Protein AF-A0A9W9BRP2-F1 (afdb_monomer_lite)

Foldseek 3Di:
DPPQFWWKKKKFFPVLDDDDPVVVCVLCVVAVAKDWDQDPSVGRTMIIGTHHVVSLVVCCVVCPNGIDMDTDDGDDD

Organism: NCBI:txid1435070

Radius of gyration: 12.38 Å; chains: 1; bounding box: 28×31×30 Å

pLDDT: mean 73.24, std 10.66, range [39.84, 86.12]

Sequence (77 aa):
MAPYFQKLIQVRTSDGNPMNDRTIRELVEGNSDYAFLPSPLIFPPMYMLKGSEELATKLREKLGGSATVEVLQDIDE

Secondary structure (DSSP, 8-state):
-----EEEEEEEESSSSPPPHHHHHHHHTT-S-EEEE---TTS--EEEEEE-HHHHHHHHHHHGGGEEEEEEEEE--

Structure (mmCIF, N/CA/C/O backbone):
data_AF-A0A9W9BRP2-F1
#
_entry.id   AF-A0A9W9BRP2-F1
#
loop_
_atom_site.group_PDB
_atom_site.id
_atom_site.type_symbol
_atom_site.label_atom_id
_atom_site.label_alt_id
_atom_site.label_comp_id
_atom_site.label_asym_id
_atom_site.label_entity_id
_atom_site.label_seq_id
_atom_site.pdbx_PDB_ins_code
_atom_site.Cartn_x
_atom_site.Cartn_y
_atom_site.Cartn_z
_atom_site.occupancy
_atom_site.B_iso_or_equiv
_atom_site.auth_seq_id
_atom_site.auth_comp_id
_atom_site.auth_asym_id
_atom_site.auth_atom_id
_atom_site.pdbx_PDB_model_num
ATOM 1 N N . MET A 1 1 ? -12.526 20.352 -17.414 1.00 39.84 1 MET A N 1
ATOM 2 C CA . MET A 1 1 ? -12.139 18.985 -17.013 1.00 39.84 1 MET A CA 1
ATOM 3 C C . MET A 1 1 ? -10.898 19.122 -16.159 1.00 39.84 1 MET A C 1
ATOM 5 O O . MET A 1 1 ? -9.918 19.652 -16.662 1.00 39.84 1 MET A O 1
ATOM 9 N N . ALA A 1 2 ? -10.971 18.794 -14.868 1.00 45.31 2 ALA A N 1
ATOM 10 C CA . ALA A 1 2 ? -9.762 18.720 -14.052 1.00 45.31 2 ALA A CA 1
ATOM 11 C C . ALA A 1 2 ? -8.906 17.558 -14.588 1.00 45.31 2 ALA A C 1
ATOM 13 O O . ALA A 1 2 ? -9.496 16.531 -14.938 1.00 45.31 2 ALA A O 1
ATOM 14 N N . PRO A 1 3 ? -7.576 17.700 -14.700 1.00 50.44 3 PRO A N 1
ATOM 15 C CA . PRO A 1 3 ? -6.725 16.566 -15.022 1.00 50.44 3 PRO A CA 1
ATOM 16 C C . PRO A 1 3 ? -6.960 15.501 -13.953 1.00 50.44 3 PRO A C 1
ATOM 18 O O . PRO A 1 3 ? -6.920 15.799 -12.756 1.00 50.44 3 PRO A O 1
ATOM 21 N N . TYR A 1 4 ? -7.251 14.272 -14.370 1.00 55.12 4 TYR A N 1
ATOM 22 C CA . TYR A 1 4 ? -7.160 13.135 -13.468 1.00 55.12 4 TYR A CA 1
ATOM 23 C C . TYR A 1 4 ? -5.669 12.926 -13.207 1.00 55.12 4 TYR A C 1
ATOM 25 O O . TYR A 1 4 ? -5.027 12.166 -13.920 1.00 55.12 4 TYR A O 1
ATOM 33 N N . PHE A 1 5 ? -5.108 13.661 -12.244 1.00 60.88 5 PHE A N 1
ATOM 34 C CA . PHE A 1 5 ? -3.735 13.453 -11.799 1.00 60.88 5 PHE A CA 1
ATOM 35 C C . PHE A 1 5 ? -3.652 12.038 -11.232 1.00 60.88 5 PHE A C 1
ATOM 37 O O . PHE A 1 5 ? -4.104 11.762 -10.115 1.00 60.88 5 PHE A O 1
ATOM 44 N N . GLN A 1 6 ? -3.150 11.117 -12.049 1.00 70.62 6 GLN A N 1
ATOM 45 C CA . GLN A 1 6 ? -2.798 9.789 -11.591 1.00 70.62 6 GLN A CA 1
ATOM 46 C C . GLN A 1 6 ? -1.552 9.946 -10.732 1.00 70.62 6 GLN A C 1
ATOM 48 O O . GLN A 1 6 ? -0.639 10.675 -11.083 1.00 70.62 6 GLN A O 1
ATOM 53 N N . LYS A 1 7 ? -1.505 9.291 -9.583 1.00 79.12 7 LYS A N 1
ATOM 54 C CA . LYS A 1 7 ? -0.359 9.288 -8.682 1.00 79.12 7 LYS A CA 1
ATOM 55 C C . LYS A 1 7 ? 0.213 7.892 -8.609 1.00 79.12 7 LYS A C 1
ATOM 57 O O . LYS A 1 7 ? -0.523 6.902 -8.619 1.00 79.12 7 LYS A O 1
ATOM 62 N N . LEU A 1 8 ? 1.531 7.815 -8.493 1.00 83.94 8 LEU A N 1
ATOM 63 C CA . LEU A 1 8 ? 2.199 6.563 -8.192 1.00 83.94 8 LEU A CA 1
ATOM 64 C C . LEU A 1 8 ? 2.140 6.330 -6.683 1.00 83.94 8 LEU A 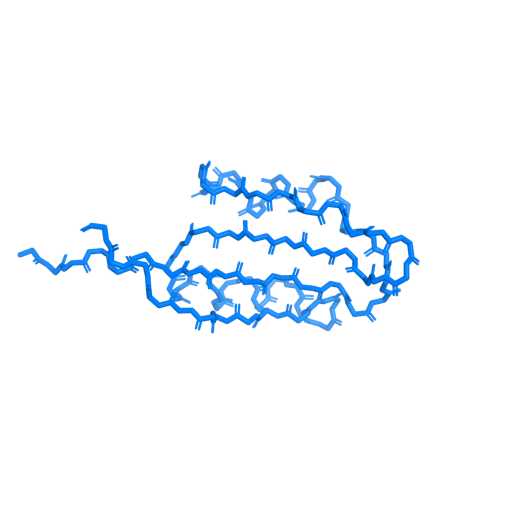C 1
ATOM 66 O O . LEU A 1 8 ? 2.683 7.108 -5.897 1.00 83.94 8 LEU A O 1
ATOM 70 N N . ILE A 1 9 ? 1.475 5.254 -6.287 1.00 84.94 9 ILE A N 1
ATOM 71 C CA . ILE A 1 9 ? 1.289 4.851 -4.899 1.00 84.94 9 ILE A CA 1
ATOM 72 C C . ILE A 1 9 ? 2.153 3.623 -4.648 1.00 84.94 9 ILE A C 1
ATOM 74 O O . ILE A 1 9 ? 2.029 2.605 -5.324 1.00 84.94 9 ILE A O 1
ATOM 78 N N . GLN A 1 10 ? 3.014 3.714 -3.647 1.00 86.00 10 GLN A N 1
ATOM 79 C CA . GLN A 1 10 ? 3.836 2.619 -3.171 1.00 86.00 10 GLN A CA 1
ATOM 80 C C . GLN A 1 10 ? 3.255 2.090 -1.863 1.00 86.00 10 GLN A C 1
ATOM 82 O O . GLN A 1 10 ? 3.099 2.832 -0.897 1.00 86.00 10 GLN A O 1
ATOM 87 N N . VAL A 1 11 ? 2.988 0.790 -1.806 1.00 85.00 11 VAL A N 1
ATOM 88 C CA . VAL A 1 11 ? 2.615 0.095 -0.57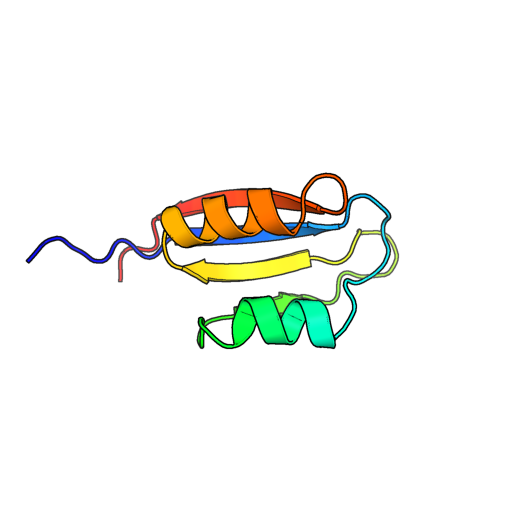4 1.00 85.00 11 VAL A CA 1
ATOM 89 C C . VAL A 1 11 ? 3.727 -0.882 -0.212 1.00 85.00 11 VAL A C 1
ATOM 91 O O . VAL A 1 11 ? 4.134 -1.707 -1.031 1.00 85.00 11 VAL A O 1
ATOM 94 N N . ARG A 1 12 ? 4.239 -0.771 1.013 1.00 84.69 12 ARG A N 1
ATOM 95 C CA . ARG A 1 12 ? 5.314 -1.608 1.554 1.00 84.69 12 ARG A CA 1
ATOM 96 C C . ARG A 1 12 ? 4.840 -2.265 2.836 1.00 84.69 12 ARG A C 1
ATOM 98 O O . ARG A 1 12 ? 4.401 -1.567 3.744 1.00 84.69 12 ARG A O 1
ATOM 105 N N . THR A 1 13 ? 4.938 -3.585 2.925 1.00 82.50 13 THR A N 1
ATOM 106 C CA . THR A 1 13 ? 4.536 -4.287 4.147 1.00 82.50 13 THR A CA 1
ATOM 107 C C . THR A 1 13 ? 5.519 -4.019 5.283 1.00 82.50 13 THR A C 1
ATOM 109 O O . THR A 1 13 ? 6.734 -3.968 5.081 1.00 82.50 13 THR A O 1
ATOM 112 N N . SER A 1 14 ? 4.983 -3.786 6.481 1.00 78.62 14 SER A N 1
ATOM 113 C CA . SER A 1 14 ? 5.782 -3.438 7.665 1.00 78.62 14 SER A CA 1
ATOM 114 C C . SER A 1 14 ? 6.465 -4.661 8.276 1.00 78.62 14 SER A C 1
ATOM 116 O O . SER A 1 14 ? 7.500 -4.546 8.923 1.00 78.62 14 SER A O 1
ATOM 118 N N . ASP A 1 15 ? 5.870 -5.834 8.080 1.00 74.00 15 ASP A N 1
ATOM 119 C CA . ASP A 1 15 ? 6.268 -7.109 8.673 1.00 74.00 15 ASP A CA 1
ATOM 120 C C . ASP A 1 15 ? 7.206 -7.931 7.775 1.00 74.00 15 ASP A C 1
ATOM 122 O O . ASP A 1 15 ? 7.642 -9.013 8.162 1.00 74.00 15 ASP A O 1
ATOM 126 N N . GLY A 1 16 ? 7.519 -7.431 6.575 1.00 70.56 16 GLY A N 1
ATOM 127 C CA . GLY A 1 16 ? 8.349 -8.131 5.596 1.00 70.56 16 GLY A CA 1
ATOM 128 C C . GLY A 1 16 ? 7.675 -9.338 4.948 1.00 70.56 16 GLY A C 1
ATOM 129 O O . GLY A 1 16 ? 8.281 -9.965 4.079 1.00 70.56 16 GLY A O 1
ATOM 130 N N . ASN A 1 17 ? 6.424 -9.638 5.303 1.00 78.38 17 ASN A N 1
ATOM 131 C CA . ASN A 1 17 ? 5.649 -10.677 4.646 1.00 78.38 17 ASN A CA 1
ATOM 132 C C . ASN A 1 17 ? 4.875 -10.076 3.472 1.00 78.38 17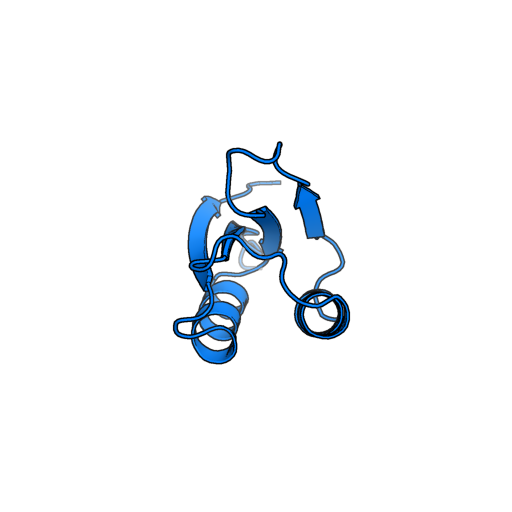 ASN A C 1
ATOM 134 O O . ASN A 1 17 ? 4.485 -8.907 3.513 1.00 78.38 17 ASN A O 1
ATOM 138 N N . PRO A 1 18 ? 4.636 -10.838 2.398 1.00 74.88 18 PRO A N 1
ATOM 139 C CA . PRO A 1 18 ? 3.754 -10.385 1.336 1.00 74.88 18 PRO A CA 1
ATOM 140 C C . PRO A 1 18 ? 2.329 -10.262 1.871 1.00 74.88 18 PRO A C 1
ATOM 142 O O . PRO A 1 18 ? 1.883 -11.066 2.694 1.00 74.88 18 PRO A O 1
ATOM 145 N N . MET A 1 19 ? 1.594 -9.264 1.380 1.00 75.81 19 MET A N 1
ATOM 146 C CA . MET A 1 19 ? 0.158 -9.204 1.632 1.00 75.81 19 MET A CA 1
ATOM 147 C C . MET A 1 19 ? -0.506 -10.449 1.059 1.00 75.81 19 MET A C 1
ATOM 149 O O . MET A 1 19 ? -0.077 -10.968 0.030 1.00 75.81 19 MET A O 1
ATOM 153 N N . ASN A 1 20 ? -1.576 -10.911 1.699 1.00 75.25 20 ASN A N 1
ATOM 154 C CA . ASN A 1 20 ? -2.323 -12.036 1.155 1.00 75.25 20 ASN A CA 1
ATOM 155 C C . ASN A 1 20 ? -2.952 -11.650 -0.207 1.00 75.25 20 ASN A C 1
ATOM 157 O O . ASN A 1 20 ? -3.393 -10.512 -0.403 1.00 75.25 20 ASN A O 1
ATOM 161 N N . ASP A 1 21 ? -3.041 -12.621 -1.117 1.00 67.00 21 ASP A N 1
ATOM 162 C CA . ASP A 1 21 ? -3.578 -12.462 -2.476 1.00 67.00 21 ASP A CA 1
ATOM 163 C C . ASP A 1 21 ? -5.001 -11.893 -2.538 1.00 67.00 21 ASP A C 1
ATOM 165 O O . ASP A 1 21 ? -5.319 -11.114 -3.433 1.00 67.00 21 ASP A O 1
ATOM 169 N N . ARG A 1 22 ? -5.875 -12.260 -1.599 1.00 74.12 22 ARG A N 1
ATOM 170 C CA . ARG A 1 22 ? -7.228 -11.704 -1.465 1.00 74.12 22 ARG A CA 1
ATOM 171 C C . ARG A 1 22 ? -7.188 -10.233 -1.070 1.00 74.12 22 ARG A C 1
ATOM 173 O O . ARG A 1 22 ? -7.916 -9.450 -1.664 1.00 74.12 22 ARG A O 1
ATOM 180 N N . THR A 1 23 ? -6.336 -9.844 -0.123 1.00 74.38 23 THR A N 1
ATOM 181 C CA . THR A 1 23 ? -6.170 -8.435 0.254 1.00 74.38 23 THR A CA 1
ATOM 182 C C . THR A 1 23 ? -5.705 -7.638 -0.954 1.00 74.38 23 THR A C 1
ATOM 184 O O . THR A 1 23 ? -6.331 -6.643 -1.284 1.00 74.38 23 THR A O 1
ATOM 187 N N . ILE A 1 24 ? -4.683 -8.111 -1.674 1.00 71.12 24 ILE A N 1
ATOM 188 C CA . ILE A 1 24 ? -4.201 -7.464 -2.901 1.00 71.12 24 ILE A CA 1
ATOM 189 C C . ILE A 1 24 ? -5.327 -7.364 -3.924 1.00 71.12 24 ILE A C 1
ATOM 191 O O . ILE A 1 24 ? -5.614 -6.275 -4.399 1.00 71.12 24 ILE A O 1
ATOM 195 N N . ARG A 1 25 ? -6.027 -8.463 -4.214 1.00 70.81 25 ARG A N 1
ATOM 196 C CA . ARG A 1 25 ? -7.151 -8.458 -5.158 1.00 70.81 25 ARG A CA 1
ATOM 197 C C . ARG A 1 25 ? -8.237 -7.469 -4.770 1.00 70.81 25 ARG A C 1
ATOM 199 O O . ARG A 1 25 ? -8.689 -6.755 -5.641 1.00 70.81 25 ARG A O 1
ATOM 206 N N . GLU A 1 26 ? -8.597 -7.355 -3.497 1.00 72.75 26 GLU A N 1
ATOM 207 C CA . GLU A 1 26 ? -9.578 -6.363 -3.044 1.00 72.75 26 GLU A CA 1
ATOM 208 C C . GLU A 1 26 ? -9.058 -4.913 -3.124 1.00 72.75 26 GLU A C 1
ATOM 210 O O . GLU A 1 26 ? -9.855 -3.983 -3.212 1.00 72.75 26 GLU A O 1
ATOM 215 N N . LEU A 1 27 ? -7.739 -4.690 -3.053 1.00 68.62 27 LEU A N 1
ATOM 216 C CA . LEU A 1 27 ? -7.127 -3.367 -3.269 1.00 68.62 27 LEU A CA 1
ATOM 217 C C . LEU A 1 27 ? -7.063 -3.020 -4.768 1.00 68.62 27 LEU A C 1
ATOM 219 O O . LEU A 1 27 ? -7.126 -1.846 -5.128 1.00 68.62 27 LEU A O 1
ATOM 223 N N . VAL A 1 28 ? -6.937 -4.040 -5.621 1.00 65.62 28 VAL A N 1
ATOM 224 C CA . VAL A 1 28 ? -6.722 -3.943 -7.075 1.00 65.62 28 VAL A CA 1
ATOM 225 C C . VAL A 1 28 ? -8.030 -4.090 -7.870 1.00 65.62 28 VAL A C 1
ATOM 227 O O . VAL A 1 28 ? -8.111 -3.630 -8.999 1.00 65.62 28 VAL A O 1
ATOM 230 N N . GLU A 1 29 ? -9.101 -4.649 -7.300 1.00 60.31 29 GLU A N 1
ATOM 231 C CA . GLU A 1 29 ? -10.400 -4.843 -7.976 1.00 60.31 29 GLU A CA 1
ATOM 232 C C . GLU A 1 29 ? -11.035 -3.523 -8.439 1.00 60.31 29 GLU A C 1
ATOM 234 O O . GLU A 1 29 ? -11.845 -3.517 -9.362 1.00 60.31 29 GLU A O 1
ATOM 239 N N . GLY A 1 30 ? -10.644 -2.398 -7.833 1.00 59.44 30 GLY A N 1
ATOM 240 C CA . GLY A 1 30 ? -11.028 -1.055 -8.272 1.00 59.44 30 GLY A CA 1
ATOM 241 C C . GLY A 1 30 ? -9.963 -0.322 -9.092 1.00 59.44 30 GLY A C 1
ATOM 242 O O . GLY A 1 30 ? -10.172 0.840 -9.429 1.00 59.44 30 GLY A O 1
ATOM 243 N N . ASN A 1 31 ? -8.815 -0.947 -9.361 1.00 64.69 31 ASN A N 1
ATOM 244 C CA . ASN A 1 31 ? -7.665 -0.291 -9.963 1.00 64.69 31 ASN A CA 1
ATOM 245 C C . ASN A 1 31 ? -6.883 -1.225 -10.901 1.00 64.69 31 ASN A C 1
ATOM 247 O O . ASN A 1 31 ? -6.056 -2.026 -10.470 1.00 64.69 31 ASN A O 1
ATOM 251 N N . SER A 1 32 ? -7.145 -1.092 -12.200 1.00 59.09 32 SER A N 1
ATOM 252 C CA . SER A 1 32 ? -6.542 -1.881 -13.280 1.00 59.09 32 SER A CA 1
ATOM 253 C C . SER A 1 32 ? -5.034 -1.686 -13.449 1.00 59.09 32 SER A C 1
ATOM 255 O O . SER A 1 32 ? -4.382 -2.518 -14.076 1.00 59.09 32 SER A O 1
ATOM 257 N N . ASP A 1 33 ? -4.470 -0.621 -12.882 1.00 67.25 33 ASP A N 1
ATOM 258 C CA . ASP A 1 33 ? -3.111 -0.161 -13.163 1.00 67.25 33 ASP A CA 1
ATOM 259 C C . ASP A 1 33 ? -2.164 -0.427 -11.986 1.00 67.25 33 ASP A C 1
ATOM 261 O O . ASP A 1 33 ? -1.474 0.456 -11.467 1.00 67.25 33 ASP A O 1
ATOM 265 N N . TYR A 1 34 ? -2.140 -1.685 -11.548 1.00 69.25 34 TYR A N 1
ATOM 266 C CA . TYR A 1 34 ? -1.279 -2.177 -10.476 1.00 69.25 34 TYR A CA 1
ATOM 267 C C . TYR A 1 34 ? -0.148 -3.066 -11.006 1.00 69.25 34 TYR A C 1
ATOM 269 O O . TYR A 1 34 ? -0.361 -3.973 -11.810 1.00 69.25 34 TYR A O 1
ATOM 277 N N . ALA A 1 35 ? 1.055 -2.847 -10.480 1.00 68.81 35 ALA A N 1
ATOM 278 C CA . ALA A 1 35 ? 2.220 -3.695 -10.663 1.00 68.81 35 ALA A CA 1
ATOM 279 C C . ALA A 1 35 ? 2.688 -4.274 -9.317 1.00 68.81 35 ALA A C 1
ATOM 281 O O . ALA A 1 35 ? 3.035 -3.547 -8.378 1.00 68.81 35 ALA A O 1
ATOM 282 N N . PHE A 1 36 ? 2.751 -5.605 -9.240 1.00 68.94 36 PHE A N 1
ATOM 283 C CA . PHE A 1 36 ? 3.454 -6.291 -8.161 1.00 68.94 36 PHE A CA 1
ATOM 284 C C . PHE A 1 36 ? 4.946 -6.325 -8.465 1.00 68.94 36 PHE A C 1
ATOM 286 O O . PHE A 1 36 ? 5.351 -6.850 -9.503 1.00 68.94 36 PHE A O 1
ATOM 293 N N . LEU A 1 37 ? 5.762 -5.818 -7.545 1.00 67.38 37 LEU A N 1
ATOM 294 C CA . LEU A 1 37 ? 7.208 -5.948 -7.627 1.00 67.38 37 LEU A CA 1
ATOM 295 C C . LEU A 1 37 ? 7.654 -6.942 -6.550 1.00 67.38 37 LEU A C 1
ATOM 297 O O . LEU A 1 37 ? 7.803 -6.555 -5.386 1.00 67.38 37 LEU A O 1
ATOM 301 N N . PRO A 1 38 ? 7.850 -8.230 -6.903 1.00 59.50 38 PRO A N 1
ATOM 302 C CA . PRO A 1 38 ? 8.448 -9.184 -5.984 1.00 59.50 38 PRO A CA 1
ATOM 303 C C . PRO A 1 38 ? 9.870 -8.709 -5.680 1.00 59.50 38 PRO A C 1
ATOM 305 O O . PRO A 1 38 ? 10.768 -8.796 -6.516 1.00 59.50 38 PRO A O 1
ATOM 308 N N . SER A 1 39 ? 10.062 -8.147 -4.491 1.00 58.97 39 SER A N 1
ATOM 309 C CA . SER A 1 39 ? 11.381 -7.714 -4.046 1.00 58.97 39 SER A CA 1
ATOM 310 C C . SER A 1 39 ? 12.262 -8.943 -3.789 1.00 58.97 39 SER A C 1
ATOM 312 O O . SER A 1 39 ? 11.759 -9.957 -3.295 1.00 58.97 39 SER A O 1
ATOM 314 N N . PRO A 1 40 ? 13.573 -8.900 -4.094 1.00 57.78 40 PRO A N 1
ATOM 315 C CA . PRO A 1 40 ? 14.489 -9.945 -3.648 1.00 57.78 40 PRO A CA 1
ATOM 316 C C . PRO A 1 40 ? 14.431 -10.026 -2.116 1.00 57.78 40 PRO A C 1
ATOM 318 O O . PRO A 1 40 ? 14.314 -8.986 -1.476 1.00 57.78 40 PRO A O 1
ATOM 321 N N . LEU A 1 41 ? 14.529 -11.243 -1.555 1.00 56.56 41 LEU A N 1
ATOM 322 C CA . LEU A 1 41 ? 14.338 -11.679 -0.144 1.00 56.56 41 LEU A CA 1
ATOM 323 C C . LEU A 1 41 ? 14.924 -10.795 0.986 1.00 56.56 41 LEU A C 1
ATOM 325 O O . LEU A 1 41 ? 14.735 -11.081 2.162 1.00 56.56 41 LEU A O 1
ATOM 329 N N . ILE A 1 42 ? 15.663 -9.749 0.636 1.00 59.22 42 ILE A N 1
ATOM 330 C CA . ILE A 1 42 ? 16.310 -8.767 1.503 1.00 59.22 42 ILE A CA 1
ATOM 331 C C . ILE A 1 42 ? 15.415 -7.530 1.718 1.00 59.22 42 ILE A C 1
ATOM 333 O O . ILE A 1 42 ? 15.601 -6.792 2.682 1.00 59.22 42 ILE A O 1
ATOM 337 N N . PHE A 1 43 ? 14.434 -7.296 0.841 1.00 64.94 43 PHE A N 1
ATOM 338 C CA . PHE A 1 43 ? 13.513 -6.168 0.924 1.00 64.94 43 PHE A CA 1
ATOM 339 C C . PHE A 1 43 ? 12.082 -6.645 1.192 1.00 64.94 43 PHE A C 1
ATOM 341 O O . PHE A 1 43 ? 11.640 -7.620 0.580 1.00 64.94 43 PHE A O 1
ATOM 348 N N . PRO A 1 44 ? 11.331 -5.945 2.062 1.00 70.12 44 PRO A N 1
ATOM 349 C CA . PRO A 1 44 ? 9.914 -6.219 2.247 1.00 70.12 44 PRO A CA 1
ATOM 350 C C . PRO A 1 44 ? 9.171 -6.109 0.902 1.00 70.12 44 PRO A C 1
ATOM 352 O O . PRO A 1 44 ? 9.523 -5.254 0.075 1.00 70.12 44 PRO A O 1
ATOM 355 N N . PRO A 1 45 ? 8.153 -6.952 0.667 1.00 78.62 45 PRO A N 1
ATOM 356 C CA . PRO A 1 45 ? 7.327 -6.900 -0.532 1.00 78.62 45 PRO A CA 1
ATOM 357 C C . PRO A 1 45 ? 6.769 -5.504 -0.808 1.00 78.62 45 PRO A C 1
ATOM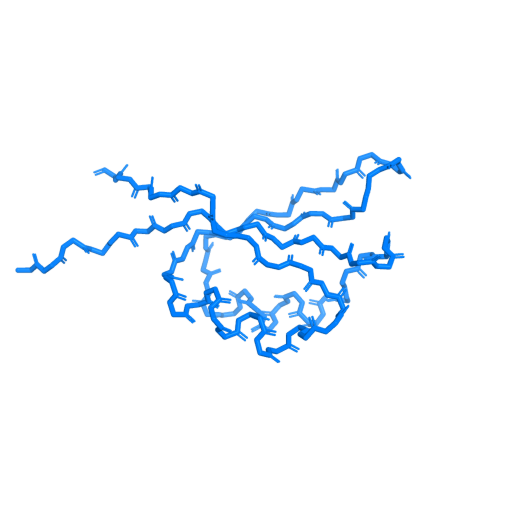 359 O O . PRO A 1 45 ? 6.320 -4.795 0.100 1.00 78.62 45 PRO A O 1
ATOM 362 N N . MET A 1 46 ? 6.808 -5.122 -2.086 1.00 80.44 46 MET A N 1
ATOM 363 C CA . MET A 1 46 ? 6.406 -3.803 -2.552 1.00 80.44 46 MET A CA 1
ATOM 364 C C . MET A 1 46 ? 5.359 -3.905 -3.659 1.00 80.44 46 MET A C 1
ATOM 366 O O . MET A 1 46 ? 5.429 -4.727 -4.572 1.00 80.44 46 MET A O 1
ATOM 370 N N . TYR A 1 47 ? 4.385 -3.015 -3.570 1.00 81.44 47 TYR A N 1
ATOM 371 C CA . TYR A 1 47 ? 3.222 -2.945 -4.432 1.00 81.44 47 TYR A CA 1
ATOM 372 C C . TYR A 1 47 ? 3.180 -1.539 -5.021 1.00 81.44 47 TYR A C 1
ATOM 374 O O . TYR A 1 47 ? 3.138 -0.566 -4.268 1.00 81.44 47 TYR A O 1
ATOM 382 N N . MET A 1 48 ? 3.211 -1.422 -6.346 1.00 81.81 48 MET A N 1
ATOM 383 C CA . MET A 1 48 ? 3.083 -0.137 -7.030 1.00 81.81 48 MET A CA 1
ATOM 384 C C . MET A 1 48 ? 1.715 -0.046 -7.691 1.00 81.81 48 MET A C 1
ATOM 386 O O . MET A 1 48 ? 1.412 -0.824 -8.586 1.00 81.81 48 MET A O 1
ATOM 390 N N . LEU A 1 49 ? 0.889 0.902 -7.261 1.00 79.88 49 LEU A N 1
ATOM 391 C CA . LEU A 1 49 ? -0.426 1.170 -7.837 1.00 79.88 49 LEU A CA 1
ATOM 392 C C . LEU A 1 49 ? -0.405 2.543 -8.508 1.00 79.88 49 LEU A C 1
ATOM 394 O O . LEU A 1 49 ? 0.098 3.498 -7.919 1.00 79.88 49 LEU A O 1
ATOM 398 N N . LYS A 1 50 ? -0.983 2.680 -9.699 1.00 79.62 50 LYS A N 1
ATOM 399 C CA . LYS A 1 50 ? -1.329 3.999 -10.244 1.00 79.62 50 LYS A CA 1
ATOM 400 C C . LYS A 1 50 ? -2.745 4.341 -9.820 1.00 79.62 50 LYS A C 1
ATOM 402 O O . LYS A 1 50 ? -3.650 3.575 -10.096 1.00 79.62 50 LYS A O 1
ATOM 407 N N . GLY A 1 51 ? -2.980 5.449 -9.135 1.00 79.50 51 GLY A N 1
ATOM 408 C CA . GLY A 1 51 ? -4.335 5.804 -8.705 1.00 79.50 51 GLY A CA 1
ATOM 409 C C . GLY A 1 51 ? -4.433 7.220 -8.168 1.00 79.50 51 GLY A C 1
ATOM 410 O O . GLY A 1 51 ? -3.501 7.997 -8.297 1.00 79.50 51 GLY A O 1
ATOM 411 N N . SER A 1 52 ? -5.557 7.585 -7.560 1.00 80.00 52 SER A N 1
ATOM 412 C CA . SER A 1 52 ? -5.734 8.923 -6.986 1.00 80.00 52 SER A CA 1
ATOM 413 C C . SER A 1 52 ? -5.224 9.017 -5.543 1.00 80.00 52 SER A C 1
ATOM 415 O O . SER A 1 52 ? -5.013 8.018 -4.854 1.00 80.00 52 SER A O 1
ATOM 417 N N . GLU A 1 53 ? -5.094 10.241 -5.034 1.00 80.50 53 GLU A N 1
ATOM 418 C CA . GLU A 1 53 ? -4.799 10.477 -3.615 1.00 80.50 53 GLU A CA 1
ATOM 419 C C . GLU A 1 53 ? -5.896 9.925 -2.685 1.00 80.50 53 GLU A C 1
ATOM 421 O O . GLU A 1 53 ? -5.611 9.450 -1.585 1.00 80.50 53 GLU A O 1
ATOM 426 N N . GLU A 1 54 ? -7.146 9.896 -3.155 1.00 81.12 54 GLU A N 1
ATOM 427 C CA . GLU A 1 54 ? -8.259 9.256 -2.450 1.00 81.12 54 GLU A CA 1
ATOM 428 C C . GLU A 1 54 ? -8.025 7.749 -2.280 1.00 81.12 54 GLU A C 1
ATOM 430 O O . GLU A 1 54 ? -8.270 7.200 -1.203 1.00 81.12 54 GLU A O 1
ATOM 435 N N . LEU A 1 55 ? -7.494 7.079 -3.311 1.00 80.00 55 LEU A N 1
ATOM 436 C CA . LEU A 1 55 ? -7.111 5.677 -3.199 1.00 80.00 55 LEU A CA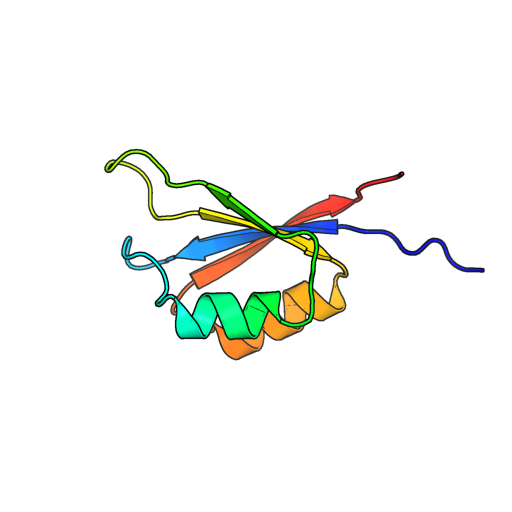 1
ATOM 437 C C . LEU A 1 55 ? -6.001 5.501 -2.159 1.00 80.00 55 LEU A C 1
ATOM 439 O O . LEU A 1 55 ? -6.114 4.626 -1.309 1.00 80.00 55 LEU A O 1
ATOM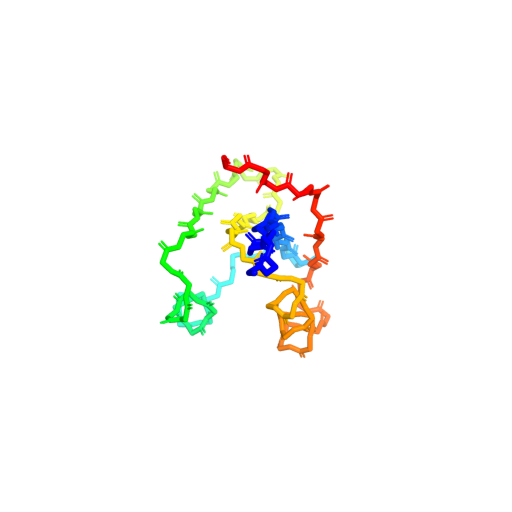 443 N N . ALA A 1 56 ? -4.966 6.345 -2.172 1.00 81.75 56 ALA A N 1
ATOM 444 C CA . ALA A 1 56 ? -3.890 6.268 -1.182 1.00 81.75 56 ALA A CA 1
ATOM 445 C C . ALA A 1 56 ? -4.412 6.404 0.259 1.00 81.75 56 ALA A C 1
ATOM 447 O O . ALA A 1 56 ? -3.979 5.668 1.145 1.00 81.75 56 ALA A O 1
ATOM 448 N N . THR A 1 57 ? -5.378 7.293 0.495 1.00 85.06 57 THR A N 1
ATOM 449 C CA . THR A 1 57 ? -6.031 7.445 1.805 1.00 85.06 57 THR A CA 1
ATOM 450 C C . THR A 1 57 ? -6.825 6.197 2.191 1.00 85.06 57 THR A C 1
ATOM 452 O O . THR A 1 57 ? -6.613 5.663 3.278 1.00 85.06 57 THR A O 1
ATOM 455 N N . LYS A 1 58 ? -7.641 5.652 1.280 1.00 83.62 58 LYS A N 1
ATOM 456 C CA . LYS A 1 58 ? -8.371 4.389 1.502 1.00 83.62 58 LYS A CA 1
ATOM 457 C C . LYS A 1 58 ? -7.432 3.225 1.821 1.00 83.62 58 LYS A C 1
ATOM 459 O O . LYS A 1 58 ? -7.725 2.407 2.691 1.00 83.62 58 LYS A O 1
ATOM 464 N N . LEU A 1 59 ? -6.288 3.156 1.138 1.00 81.12 59 LEU A N 1
ATOM 465 C CA . LEU A 1 59 ? -5.258 2.150 1.387 1.00 81.12 59 LEU A CA 1
ATOM 466 C C . LEU A 1 59 ? -4.673 2.300 2.796 1.00 81.12 59 LEU A C 1
ATOM 468 O O . LEU A 1 59 ? -4.545 1.301 3.495 1.00 81.12 59 LEU A O 1
ATOM 472 N N . ARG A 1 60 ? -4.369 3.525 3.245 1.00 85.44 60 ARG A N 1
ATOM 473 C CA . ARG A 1 60 ? -3.876 3.781 4.613 1.00 85.44 60 ARG A CA 1
ATOM 474 C C . ARG A 1 60 ? -4.879 3.346 5.673 1.00 85.44 60 ARG A C 1
ATOM 476 O O . ARG A 1 60 ? -4.489 2.697 6.638 1.00 85.44 60 ARG A O 1
ATOM 483 N N . GLU A 1 61 ? -6.156 3.657 5.477 1.00 85.88 61 GLU A N 1
ATOM 484 C CA . GLU A 1 61 ? -7.221 3.259 6.402 1.00 85.88 61 GLU A CA 1
ATOM 485 C C . GLU A 1 61 ? -7.415 1.737 6.437 1.00 85.88 61 GLU A C 1
ATOM 487 O O . GLU A 1 61 ? -7.535 1.158 7.515 1.00 85.88 61 GLU A O 1
ATOM 492 N N . LYS A 1 62 ? -7.403 1.074 5.271 1.00 82.75 62 LYS A N 1
ATOM 493 C CA . LYS A 1 62 ? -7.625 -0.377 5.166 1.00 82.75 62 LYS A CA 1
ATOM 494 C C . LYS A 1 62 ? -6.428 -1.199 5.651 1.00 82.75 62 LYS A C 1
ATOM 496 O O . LYS A 1 62 ? -6.618 -2.253 6.253 1.00 82.75 62 LYS A O 1
ATOM 501 N N . LEU A 1 63 ? -5.206 -0.748 5.371 1.00 80.38 63 LEU A N 1
ATOM 502 C CA . LEU A 1 63 ? -3.973 -1.464 5.710 1.00 80.38 63 LEU A CA 1
ATOM 503 C C . LEU A 1 63 ? -3.482 -1.154 7.126 1.00 80.38 63 LEU A C 1
ATOM 505 O O . LEU A 1 63 ? -2.868 -2.017 7.764 1.00 80.38 63 LEU A O 1
ATOM 509 N N . GLY A 1 64 ? -3.774 0.048 7.629 1.00 80.44 64 GLY A N 1
ATOM 510 C CA . GLY A 1 64 ? -3.421 0.477 8.976 1.00 80.44 64 GLY A CA 1
ATOM 511 C C . GLY A 1 64 ? -1.938 0.255 9.280 1.00 80.44 64 GLY A C 1
ATOM 512 O O . GLY A 1 64 ? -1.066 0.689 8.535 1.00 80.44 64 GLY A O 1
ATOM 513 N N . GLY A 1 65 ? -1.646 -0.456 10.373 1.00 78.69 65 GLY A N 1
ATOM 514 C CA . GLY A 1 65 ? -0.272 -0.772 10.788 1.00 78.69 65 GLY A CA 1
ATOM 515 C C . GLY A 1 65 ? 0.412 -1.900 10.004 1.00 78.69 65 GLY A C 1
ATOM 516 O O . GLY A 1 65 ? 1.606 -2.128 10.190 1.00 78.69 65 GLY A O 1
ATOM 517 N N . SER A 1 66 ? -0.312 -2.608 9.133 1.00 79.50 66 SER A N 1
ATOM 518 C CA . SER A 1 66 ? 0.216 -3.780 8.415 1.00 79.50 66 SER A CA 1
ATOM 519 C C . SER A 1 66 ? 1.116 -3.392 7.240 1.00 79.50 66 SER A C 1
ATOM 521 O O . SER A 1 66 ? 1.960 -4.179 6.810 1.00 79.50 66 SER A O 1
ATOM 523 N N . ALA A 1 67 ? 0.948 -2.180 6.706 1.00 82.12 67 ALA A N 1
ATOM 524 C CA . ALA A 1 67 ? 1.765 -1.675 5.616 1.00 82.12 67 ALA A CA 1
ATOM 525 C C . ALA A 1 67 ? 1.815 -0.152 5.580 1.00 82.12 67 ALA A C 1
ATOM 527 O O . ALA A 1 67 ? 0.842 0.538 5.877 1.00 82.12 67 ALA A O 1
ATOM 528 N N . THR A 1 68 ? 2.948 0.358 5.125 1.00 86.12 68 THR A N 1
ATOM 529 C CA . THR A 1 68 ? 3.171 1.773 4.866 1.00 86.12 68 THR A CA 1
ATOM 530 C C . THR A 1 68 ? 2.743 2.104 3.441 1.00 86.12 68 THR A C 1
ATOM 532 O O . THR A 1 68 ? 3.149 1.431 2.494 1.00 86.12 68 THR A O 1
ATOM 535 N N . VAL A 1 69 ? 1.937 3.158 3.289 1.00 86.12 69 VAL A N 1
ATOM 536 C CA . VAL A 1 69 ? 1.445 3.650 1.994 1.00 86.12 69 VAL A CA 1
ATOM 537 C C . VAL A 1 69 ? 2.017 5.040 1.720 1.00 86.12 69 VAL A C 1
ATOM 539 O O . VAL A 1 69 ? 1.653 6.029 2.371 1.00 86.12 69 VAL A O 1
ATOM 542 N N . GLU A 1 70 ? 2.879 5.123 0.717 1.00 85.44 70 GLU A N 1
ATOM 543 C CA . GLU A 1 70 ? 3.532 6.346 0.258 1.00 85.44 70 GLU A CA 1
ATOM 544 C C . GLU A 1 70 ? 2.986 6.758 -1.109 1.00 85.44 70 GLU A C 1
ATOM 546 O O . GLU A 1 70 ? 2.749 5.926 -1.980 1.00 85.44 70 GLU A O 1
ATOM 551 N N . VAL A 1 71 ? 2.787 8.059 -1.299 1.00 85.75 71 VAL A N 1
ATOM 552 C CA . VAL A 1 71 ? 2.462 8.644 -2.604 1.00 85.75 71 VAL A CA 1
ATOM 553 C C . VAL A 1 71 ? 3.751 9.270 -3.109 1.00 85.75 71 VAL A C 1
ATOM 555 O O . VAL A 1 71 ? 4.282 10.160 -2.450 1.00 85.75 71 VAL A O 1
ATOM 558 N N . LEU A 1 72 ? 4.288 8.757 -4.214 1.00 82.38 72 LEU A N 1
ATOM 559 C CA . LEU A 1 72 ? 5.631 9.105 -4.673 1.00 82.38 72 LEU A CA 1
ATOM 560 C C . LEU A 1 72 ? 5.636 10.341 -5.572 1.00 82.38 72 LEU A C 1
ATOM 562 O O . LEU A 1 72 ? 6.401 11.268 -5.332 1.00 82.38 72 LEU A O 1
ATOM 566 N N . GLN A 1 73 ? 4.810 10.343 -6.615 1.00 75.12 73 GLN A N 1
ATOM 567 C CA . GLN A 1 73 ? 4.803 11.403 -7.621 1.00 75.12 73 GLN A CA 1
ATOM 568 C C . GLN A 1 73 ? 3.474 11.450 -8.368 1.00 75.12 73 GLN A C 1
ATOM 570 O O . GLN A 1 73 ? 2.797 10.423 -8.498 1.00 75.12 73 GLN A O 1
ATOM 575 N N . ASP A 1 74 ? 3.142 12.631 -8.878 1.00 74.75 74 ASP A N 1
ATOM 576 C CA . ASP A 1 74 ? 2.134 12.783 -9.917 1.00 74.75 74 ASP A CA 1
ATOM 577 C C . ASP A 1 74 ? 2.677 12.172 -11.218 1.00 74.75 74 ASP A C 1
ATOM 579 O O . ASP A 1 74 ? 3.845 12.323 -11.580 1.00 74.75 74 ASP A O 1
ATOM 583 N N . ILE A 1 75 ? 1.831 11.397 -11.873 1.00 68.44 75 ILE A N 1
ATOM 584 C CA . ILE A 1 75 ? 2.041 10.814 -13.184 1.00 68.44 75 ILE A CA 1
ATOM 585 C C . ILE A 1 75 ? 1.249 11.721 -14.125 1.00 68.44 75 ILE A C 1
ATOM 587 O O . ILE A 1 75 ? 0.035 11.568 -14.265 1.00 68.44 75 ILE A O 1
ATOM 591 N N . ASP A 1 76 ? 1.926 12.713 -14.698 1.00 58.44 76 ASP A N 1
ATOM 592 C CA . ASP A 1 76 ? 1.409 13.403 -15.877 1.00 58.44 76 ASP A CA 1
ATOM 593 C C . ASP A 1 76 ? 1.466 12.416 -17.051 1.00 58.44 76 ASP A C 1
ATOM 595 O O . ASP A 1 76 ? 2.512 11.812 -17.314 1.00 58.44 76 ASP A O 1
ATOM 599 N N . GLU A 1 77 ? 0.318 12.203 -17.693 1.00 54.50 77 GLU A N 1
ATOM 600 C CA . GLU A 1 77 ? 0.194 11.426 -18.932 1.00 54.50 77 GLU A CA 1
ATOM 601 C C . GLU A 1 77 ? 0.337 12.343 -20.152 1.00 54.50 77 GLU A C 1
ATOM 603 O O . GLU A 1 77 ? -0.307 13.420 -20.162 1.00 54.50 77 GLU A O 1
#